Protein AF-L7FLS2-F1 (afdb_monomer_lite)

Sequence (93 aa):
MNFVNNLFEDIINGNVSGSSRLAVHASFIMVLLFEAYFFVMFQFVRIHLGVLFLITIGAYVSIVWVFYQLDNNETLKKNMADSNKIEEQQKTE

Organism: NCBI:txid370355

Foldseek 3Di:
DPLVVVCVVCLLLLNQDPVNVVVLVVVLVVVLVVLVVCCVVPVPCNVVSVVVNVVSVVVSVVVVVSNVCSVPPVVSVVVSVVVVVVVVVVVVD

Structure (mmCIF, N/CA/C/O backbone):
data_AF-L7FLS2-F1
#
_entry.id   AF-L7FLS2-F1
#
loop_
_atom_site.group_PDB
_atom_site.id
_atom_site.type_symbol
_atom_site.label_atom_id
_atom_site.label_alt_id
_atom_site.label_comp_id
_atom_site.label_asym_id
_atom_site.label_entity_id
_atom_site.label_seq_id
_atom_site.pdbx_PDB_ins_code
_atom_site.Cartn_x
_atom_site.Cartn_y
_atom_site.Cartn_z
_atom_site.occupancy
_atom_site.B_iso_or_equiv
_atom_site.auth_seq_id
_atom_site.auth_comp_id
_atom_site.auth_asym_id
_atom_site.auth_atom_id
_atom_site.pdbx_PDB_model_num
ATOM 1 N N . MET A 1 1 ? -14.282 12.074 -4.577 1.00 50.06 1 MET A N 1
ATOM 2 C CA . MET A 1 1 ? -13.581 12.472 -3.336 1.00 50.06 1 MET A CA 1
ATOM 3 C C . MET A 1 1 ? -14.547 12.176 -2.201 1.00 50.06 1 MET A C 1
ATOM 5 O O . MET A 1 1 ? -15.579 12.814 -2.149 1.00 50.06 1 MET A O 1
ATOM 9 N N . ASN A 1 2 ? -14.457 11.044 -1.502 1.00 62.22 2 ASN A N 1
ATOM 10 C CA . ASN A 1 2 ? -13.595 10.916 -0.323 1.00 62.22 2 ASN A CA 1
ATOM 11 C C . ASN A 1 2 ? -13.311 9.448 0.061 1.00 62.22 2 ASN A C 1
ATOM 13 O O . ASN A 1 2 ? -13.113 9.172 1.227 1.00 62.22 2 ASN A O 1
ATOM 17 N N . PHE A 1 3 ? -13.259 8.484 -0.870 1.00 62.84 3 PHE A N 1
ATOM 18 C CA . PHE A 1 3 ? -12.925 7.091 -0.502 1.00 62.84 3 PHE A CA 1
ATOM 19 C C . PHE A 1 3 ? -11.606 6.994 0.282 1.00 62.84 3 PHE A C 1
ATOM 21 O O . PHE A 1 3 ? -11.543 6.311 1.291 1.00 62.84 3 PHE A O 1
ATOM 28 N N . VAL A 1 4 ? -10.580 7.736 -0.147 1.00 65.56 4 VAL A N 1
ATOM 29 C CA . VAL A 1 4 ? -9.281 7.785 0.539 1.00 65.56 4 VAL A CA 1
ATOM 30 C C . VAL A 1 4 ? -9.400 8.434 1.921 1.00 65.56 4 VAL A C 1
ATOM 32 O O . VAL A 1 4 ? -8.878 7.887 2.882 1.00 65.56 4 VAL A O 1
ATOM 35 N N . ASN A 1 5 ? -10.123 9.551 2.044 1.00 60.47 5 ASN A N 1
ATOM 36 C CA . ASN A 1 5 ? -10.315 10.223 3.334 1.00 60.47 5 ASN A CA 1
ATOM 37 C C . ASN A 1 5 ? -11.137 9.363 4.301 1.00 60.47 5 ASN A C 1
ATOM 39 O O . ASN A 1 5 ? -10.715 9.178 5.431 1.00 60.47 5 ASN A O 1
ATOM 43 N N . ASN A 1 6 ? -12.227 8.759 3.827 1.00 64.62 6 ASN A N 1
ATOM 44 C CA . ASN A 1 6 ? -13.057 7.844 4.605 1.00 64.62 6 ASN A CA 1
ATOM 45 C C . ASN A 1 6 ? -12.272 6.587 5.000 1.00 64.62 6 ASN A C 1
ATOM 47 O O . ASN A 1 6 ? -12.441 6.090 6.098 1.00 64.62 6 ASN A O 1
ATOM 51 N N . LEU A 1 7 ? -11.375 6.087 4.143 1.00 68.00 7 LEU A N 1
ATOM 52 C CA . LEU A 1 7 ? -10.495 4.969 4.477 1.00 68.00 7 LEU A CA 1
ATOM 53 C C . LEU A 1 7 ? -9.501 5.350 5.583 1.00 68.00 7 LEU A C 1
ATOM 55 O O . LEU A 1 7 ? -9.270 4.553 6.487 1.00 68.00 7 LEU A O 1
ATOM 59 N N . PHE A 1 8 ? -8.905 6.543 5.521 1.00 66.25 8 PHE A N 1
ATOM 60 C CA . PHE A 1 8 ? -8.021 7.025 6.585 1.00 66.25 8 PHE A CA 1
ATOM 61 C C . PHE A 1 8 ? -8.783 7.244 7.891 1.00 66.25 8 PHE A C 1
ATOM 63 O O . PHE A 1 8 ? -8.294 6.841 8.939 1.00 66.25 8 PHE A O 1
ATOM 70 N N . GLU A 1 9 ? -9.981 7.813 7.823 1.00 64.12 9 GLU A N 1
ATOM 71 C CA . GLU A 1 9 ? -10.871 8.004 8.967 1.00 64.12 9 GLU A CA 1
ATOM 72 C C . GLU A 1 9 ? -11.303 6.653 9.565 1.00 64.12 9 GLU A C 1
ATOM 74 O O . GLU A 1 9 ? -11.172 6.450 10.766 1.00 64.12 9 GLU A O 1
ATOM 79 N N . ASP A 1 10 ? -11.661 5.665 8.740 1.00 66.75 10 ASP A N 1
ATOM 80 C CA . ASP A 1 10 ? -11.967 4.293 9.171 1.00 66.75 10 ASP A CA 1
ATOM 81 C C . ASP A 1 10 ? -10.753 3.594 9.815 1.00 66.75 10 ASP A C 1
ATOM 83 O O . ASP A 1 10 ? -10.912 2.809 10.751 1.00 66.75 10 ASP A O 1
ATOM 87 N N . ILE A 1 11 ? -9.534 3.853 9.321 1.00 66.75 11 ILE A N 1
ATOM 88 C CA . ILE A 1 11 ? -8.280 3.332 9.894 1.00 66.75 11 ILE A CA 1
ATOM 89 C C . ILE A 1 11 ? -7.985 3.983 11.246 1.00 66.75 11 ILE A C 1
ATOM 91 O O . ILE A 1 11 ? -7.620 3.276 12.186 1.00 66.75 11 ILE A O 1
ATOM 95 N N . ILE A 1 12 ? -8.150 5.304 11.352 1.00 64.19 12 ILE A N 1
ATOM 96 C CA . ILE A 1 12 ? -7.955 6.067 12.593 1.00 64.19 12 ILE A CA 1
ATOM 97 C C . ILE A 1 12 ? -8.979 5.633 13.648 1.00 64.19 12 ILE A C 1
ATOM 99 O O . ILE A 1 12 ? -8.613 5.400 14.798 1.00 64.19 12 ILE A O 1
ATOM 103 N N . ASN A 1 13 ? -10.228 5.428 13.232 1.00 60.84 13 ASN A N 1
ATOM 104 C CA . ASN A 1 13 ? -11.336 5.044 14.105 1.00 60.84 13 ASN A CA 1
ATOM 105 C C . ASN A 1 13 ? -11.391 3.530 14.375 1.00 60.84 13 ASN A C 1
ATOM 107 O O . ASN A 1 13 ? -12.317 3.053 15.034 1.00 60.84 13 ASN A O 1
ATOM 111 N N . GLY A 1 14 ? -10.427 2.759 13.853 1.00 58.91 14 GLY A N 1
ATOM 112 C CA . GLY A 1 14 ? -10.308 1.313 14.061 1.00 58.91 14 GLY A CA 1
ATOM 113 C C . GLY A 1 14 ? -11.433 0.478 13.445 1.00 58.91 14 GLY A C 1
ATOM 114 O O . GLY A 1 14 ? -11.547 -0.710 13.747 1.00 58.91 14 GLY A O 1
ATOM 115 N N . ASN A 1 15 ? -12.254 1.069 12.576 1.00 64.81 15 ASN A N 1
ATOM 116 C CA . ASN A 1 15 ? -13.497 0.493 12.064 1.00 64.81 15 ASN A CA 1
ATOM 117 C C . ASN A 1 15 ? -13.386 0.089 10.584 1.00 64.81 15 ASN A C 1
ATOM 119 O O . ASN A 1 15 ? -14.337 0.184 9.808 1.00 64.81 15 ASN A O 1
ATOM 123 N N . VAL A 1 16 ? -12.197 -0.363 10.173 1.00 67.62 16 VAL A N 1
ATOM 124 C CA . VAL A 1 16 ? -11.925 -0.712 8.775 1.00 67.62 16 VAL A CA 1
ATOM 125 C C . VAL A 1 16 ? -12.756 -1.926 8.361 1.00 67.62 16 VAL A C 1
ATOM 127 O O . VAL A 1 16 ? -12.441 -3.064 8.719 1.00 67.62 16 VAL A O 1
ATOM 130 N N . SER A 1 17 ? -13.790 -1.688 7.553 1.00 68.94 17 SER A N 1
ATOM 131 C CA . SER A 1 17 ? -14.640 -2.753 7.022 1.00 68.94 17 SER A CA 1
ATOM 132 C C . SER A 1 17 ? -13.844 -3.729 6.142 1.00 68.94 17 SER A C 1
ATOM 134 O O . SER A 1 17 ? -12.891 -3.348 5.454 1.00 68.94 17 SER A O 1
ATOM 136 N N . GLY A 1 18 ? -14.268 -4.997 6.091 1.00 68.19 18 GLY A N 1
ATOM 137 C CA . GLY A 1 18 ? -13.662 -5.994 5.197 1.00 68.19 18 GLY A CA 1
ATOM 138 C C . GLY A 1 18 ? -13.696 -5.578 3.718 1.00 68.19 18 GLY A C 1
ATOM 139 O O . GLY A 1 18 ? -12.758 -5.864 2.977 1.00 68.19 18 GLY A O 1
ATOM 140 N N . SER A 1 19 ? -14.723 -4.826 3.303 1.00 72.56 19 SER A N 1
ATOM 141 C CA . SER A 1 19 ? -14.826 -4.263 1.950 1.00 72.56 19 SER A CA 1
ATOM 142 C C . SER A 1 19 ? -13.782 -3.172 1.694 1.00 72.56 19 SER A C 1
ATOM 144 O O . SER A 1 19 ? -13.183 -3.140 0.620 1.00 72.56 19 SER A O 1
ATOM 146 N N . SER A 1 20 ? -13.527 -2.299 2.675 1.00 73.75 20 SER A N 1
ATOM 147 C CA . SER A 1 20 ? -12.498 -1.254 2.586 1.00 73.75 20 SER A CA 1
ATOM 148 C C . SER A 1 20 ? -11.102 -1.876 2.479 1.00 73.75 20 SER A C 1
ATOM 150 O O . SER A 1 20 ? -10.308 -1.471 1.631 1.00 73.75 20 SER A O 1
ATOM 152 N N . ARG A 1 21 ? -10.827 -2.931 3.259 1.00 77.25 21 ARG A N 1
ATOM 153 C CA . ARG A 1 21 ? -9.568 -3.696 3.172 1.00 77.25 21 ARG A CA 1
ATOM 154 C C . ARG A 1 21 ? -9.394 -4.345 1.805 1.00 77.25 21 ARG A C 1
ATOM 156 O O . ARG A 1 21 ? -8.338 -4.211 1.192 1.00 77.25 21 ARG A O 1
ATOM 163 N N . LEU A 1 22 ? -10.434 -5.008 1.297 1.00 79.62 22 LEU A N 1
ATOM 164 C CA . LEU A 1 22 ? -10.402 -5.643 -0.021 1.00 79.62 22 LEU A CA 1
ATOM 165 C C . LEU A 1 22 ? -10.130 -4.626 -1.138 1.00 79.62 22 LEU A C 1
ATOM 167 O O . LEU A 1 22 ? -9.325 -4.898 -2.025 1.00 79.62 22 LEU A O 1
ATOM 171 N N . ALA A 1 23 ? -10.749 -3.446 -1.072 1.00 80.06 23 ALA A N 1
ATOM 172 C CA . ALA A 1 23 ? -10.515 -2.371 -2.030 1.00 80.06 23 ALA A CA 1
ATOM 173 C C . ALA A 1 23 ? -9.062 -1.858 -1.997 1.00 80.06 23 ALA A C 1
ATOM 175 O O . ALA A 1 23 ? -8.491 -1.592 -3.053 1.00 80.06 23 ALA A O 1
ATOM 176 N N . VAL A 1 24 ? -8.442 -1.775 -0.813 1.00 83.38 24 VAL A N 1
ATOM 177 C CA . VAL A 1 24 ? -7.017 -1.427 -0.659 1.00 83.38 24 VAL A CA 1
ATOM 178 C C . VAL A 1 24 ? -6.105 -2.508 -1.240 1.00 83.38 24 VAL A C 1
ATOM 180 O O . VAL A 1 24 ? -5.180 -2.198 -1.984 1.00 83.38 24 VAL A O 1
ATOM 183 N N . HIS A 1 25 ? -6.369 -3.785 -0.959 1.00 85.44 25 HIS A N 1
ATOM 184 C CA . HIS A 1 25 ? -5.597 -4.878 -1.558 1.00 85.44 25 HIS A CA 1
ATOM 185 C C . HIS A 1 25 ? -5.714 -4.880 -3.090 1.00 85.44 25 HIS A C 1
ATOM 187 O O . HIS A 1 25 ? -4.706 -4.979 -3.789 1.00 85.44 25 HIS A O 1
ATOM 193 N N . ALA A 1 26 ? -6.929 -4.720 -3.620 1.00 83.94 26 ALA A N 1
ATOM 194 C CA . ALA A 1 26 ? -7.182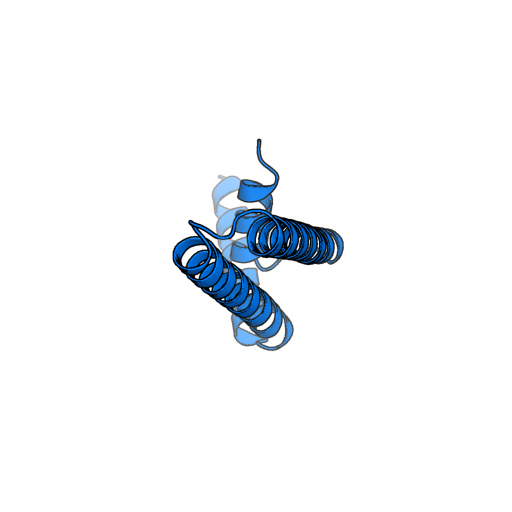 -4.695 -5.056 1.00 83.94 26 ALA A CA 1
ATOM 195 C C . ALA A 1 26 ? -6.514 -3.498 -5.753 1.00 83.94 26 ALA A C 1
ATOM 197 O O . ALA A 1 26 ? -5.953 -3.658 -6.838 1.00 83.94 26 ALA A O 1
ATOM 198 N N . SER A 1 27 ? -6.531 -2.312 -5.134 1.00 86.69 27 SER A N 1
ATOM 199 C CA . SER A 1 27 ? -5.882 -1.128 -5.702 1.00 86.69 27 SER A CA 1
ATOM 200 C C . SER A 1 27 ? -4.362 -1.287 -5.762 1.00 86.69 27 SER A C 1
ATOM 202 O O . SER A 1 27 ? -3.772 -1.001 -6.801 1.00 86.69 27 SER A O 1
ATOM 204 N N . PHE A 1 28 ? -3.731 -1.836 -4.720 1.00 88.25 28 PHE A N 1
ATOM 205 C CA . PHE A 1 28 ? -2.289 -2.104 -4.723 1.00 88.25 28 PHE A CA 1
ATOM 206 C C . PHE A 1 28 ? -1.880 -3.163 -5.747 1.00 88.25 28 PHE A C 1
ATOM 208 O O . PHE A 1 28 ? -0.884 -2.979 -6.442 1.00 88.25 28 PHE A O 1
ATOM 215 N N . ILE A 1 29 ? -2.659 -4.238 -5.900 1.00 89.06 29 ILE A N 1
ATOM 216 C CA . ILE A 1 29 ? -2.407 -5.245 -6.943 1.00 89.06 29 ILE A CA 1
ATOM 217 C C . ILE A 1 29 ? -2.451 -4.599 -8.332 1.00 89.06 29 ILE A C 1
ATOM 219 O O . ILE A 1 29 ? -1.569 -4.851 -9.152 1.00 89.06 29 ILE A O 1
ATOM 223 N N . MET A 1 30 ? -3.430 -3.728 -8.592 1.00 89.38 30 MET A N 1
ATOM 224 C CA . MET A 1 30 ? -3.518 -3.014 -9.869 1.00 89.38 30 MET A CA 1
ATOM 225 C C . MET A 1 30 ? -2.323 -2.085 -10.112 1.00 89.38 30 MET A C 1
ATOM 227 O O . MET A 1 30 ? -1.807 -2.050 -11.228 1.00 89.38 30 MET A O 1
ATOM 231 N N . VAL A 1 31 ? -1.846 -1.375 -9.084 1.00 90.00 31 VAL A N 1
ATOM 232 C CA . VAL A 1 31 ? -0.644 -0.530 -9.192 1.0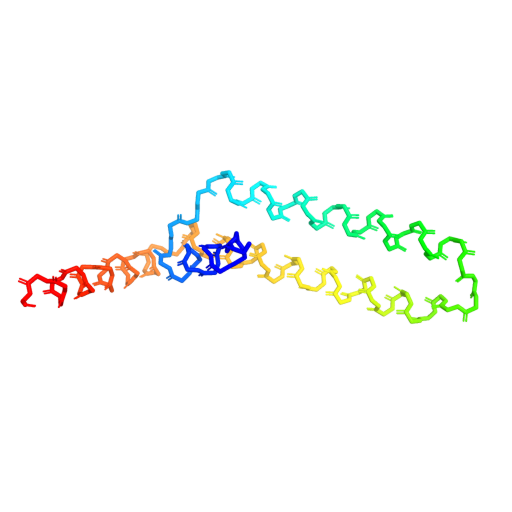0 90.00 31 VAL A CA 1
ATOM 233 C C . VAL A 1 31 ? 0.599 -1.378 -9.473 1.00 90.00 31 VAL A C 1
ATOM 235 O O . VAL A 1 31 ? 1.358 -1.044 -10.376 1.00 90.00 31 VAL A O 1
ATOM 238 N N . LEU A 1 32 ? 0.777 -2.513 -8.792 1.00 89.50 32 LEU A N 1
ATOM 239 C CA . LEU A 1 32 ? 1.915 -3.411 -9.027 1.00 89.50 32 LEU A CA 1
ATOM 240 C C . LEU A 1 32 ? 1.903 -4.012 -10.440 1.00 89.50 32 LEU A C 1
ATOM 242 O O . LEU A 1 32 ? 2.952 -4.114 -11.075 1.00 89.50 32 LEU A O 1
ATOM 246 N N . LEU A 1 33 ? 0.727 -4.385 -10.958 1.00 89.75 33 LEU A N 1
ATOM 247 C CA . LEU A 1 33 ? 0.580 -4.855 -12.341 1.00 89.75 33 LEU A CA 1
ATOM 248 C C . LEU A 1 33 ? 0.923 -3.752 -13.348 1.00 89.75 33 LEU A C 1
ATOM 250 O O . LEU A 1 33 ? 1.597 -4.013 -14.347 1.00 89.75 33 LEU A O 1
ATOM 254 N N . PHE A 1 34 ? 0.493 -2.521 -13.073 1.00 90.19 34 PHE A N 1
ATOM 255 C CA . PHE A 1 34 ? 0.828 -1.358 -13.886 1.00 90.19 34 PHE A CA 1
ATOM 256 C C . PHE A 1 34 ? 2.339 -1.089 -13.880 1.00 90.19 34 PHE A C 1
ATOM 258 O O . PHE A 1 34 ? 2.952 -0.984 -14.940 1.00 90.19 34 PHE A O 1
ATOM 265 N N . GLU A 1 35 ? 2.974 -1.052 -12.710 1.00 86.94 35 GLU A N 1
ATOM 266 C CA . GLU A 1 35 ? 4.421 -0.855 -12.585 1.00 86.94 35 GLU A CA 1
ATOM 267 C C . GLU A 1 35 ? 5.215 -1.962 -13.284 1.00 86.94 35 GLU A C 1
ATOM 269 O O 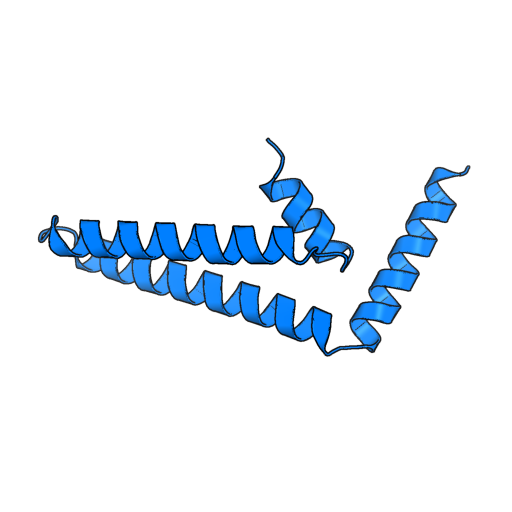. GLU A 1 35 ? 6.157 -1.665 -14.021 1.00 86.94 35 GLU A O 1
ATOM 274 N N . ALA A 1 36 ? 4.803 -3.226 -13.137 1.00 87.31 36 ALA A N 1
ATOM 275 C CA . ALA A 1 36 ? 5.429 -4.355 -13.819 1.00 87.31 36 ALA A CA 1
ATOM 276 C C . ALA A 1 36 ? 5.336 -4.225 -15.348 1.00 87.31 36 ALA A C 1
ATOM 278 O O . ALA A 1 36 ? 6.328 -4.426 -16.053 1.00 87.31 36 ALA A O 1
ATOM 279 N N . TYR A 1 37 ? 4.170 -3.831 -15.870 1.00 88.94 37 TYR A N 1
ATOM 280 C CA . TYR A 1 37 ? 3.981 -3.581 -17.299 1.00 88.94 37 TYR A CA 1
ATOM 281 C C . TYR A 1 37 ? 4.904 -2.465 -17.812 1.00 88.94 37 TYR A C 1
ATOM 283 O O . TYR A 1 37 ? 5.611 -2.647 -18.808 1.00 88.94 37 TYR A O 1
ATOM 291 N N . PHE A 1 38 ? 4.967 -1.331 -17.107 1.00 85.50 38 PHE A N 1
ATOM 292 C CA . PHE A 1 38 ? 5.834 -0.212 -17.489 1.00 85.50 38 PHE A CA 1
ATOM 293 C C . PHE A 1 38 ? 7.321 -0.565 -17.384 1.00 85.50 38 PHE A C 1
ATOM 295 O O . PHE A 1 38 ? 8.105 -0.156 -18.240 1.00 85.50 38 PHE A O 1
ATOM 302 N N . PHE A 1 39 ? 7.716 -1.366 -16.393 1.00 86.19 39 PHE A N 1
ATOM 303 C CA . PHE A 1 39 ? 9.093 -1.834 -16.232 1.00 86.19 39 PHE A CA 1
ATOM 304 C C . PHE A 1 39 ? 9.560 -2.708 -17.411 1.00 86.19 39 PHE A C 1
ATOM 306 O O . PHE A 1 39 ? 10.724 -2.647 -17.832 1.00 86.19 39 PHE A O 1
ATOM 313 N N . VAL A 1 40 ? 8.652 -3.511 -17.977 1.00 85.06 40 VAL A N 1
ATOM 314 C CA . VAL A 1 40 ? 8.922 -4.318 -19.176 1.00 85.06 40 VAL A CA 1
ATOM 315 C C . VAL A 1 40 ? 8.973 -3.444 -20.433 1.00 85.06 40 VAL A C 1
ATOM 317 O O . VAL A 1 40 ? 9.910 -3.587 -21.223 1.00 85.06 40 VAL A O 1
ATOM 320 N N . MET A 1 41 ? 8.020 -2.520 -20.595 1.00 85.88 41 MET A N 1
ATOM 321 C CA . MET A 1 41 ? 7.899 -1.671 -21.788 1.00 85.88 41 MET A CA 1
ATOM 322 C C . MET A 1 41 ? 8.990 -0.595 -21.904 1.00 85.88 41 MET A C 1
ATOM 324 O O . MET A 1 41 ? 9.511 -0.368 -22.996 1.00 85.88 41 MET A O 1
ATOM 328 N N . PHE A 1 42 ? 9.376 0.066 -20.808 1.00 83.31 42 PHE A N 1
ATOM 329 C CA . PHE A 1 42 ? 10.256 1.239 -20.854 1.00 83.31 42 PHE A CA 1
ATOM 330 C C . PHE A 1 42 ? 11.651 0.953 -20.290 1.00 83.31 42 PHE A C 1
ATOM 332 O O . PHE A 1 42 ? 11.954 1.207 -19.124 1.00 83.31 42 PHE A O 1
ATOM 339 N N . GLN A 1 43 ? 12.541 0.477 -21.165 1.00 78.69 43 GLN A N 1
ATOM 340 C CA . GLN A 1 43 ? 13.919 0.093 -20.825 1.00 78.69 43 GLN A CA 1
ATOM 341 C C . GLN A 1 43 ? 14.755 1.247 -20.234 1.00 78.69 43 GLN A C 1
ATOM 343 O O . GLN A 1 43 ? 15.526 1.033 -19.301 1.00 78.69 43 GLN A O 1
ATOM 348 N N . PHE A 1 44 ? 14.578 2.476 -20.729 1.00 82.00 44 PHE A N 1
ATOM 349 C CA . PHE A 1 44 ? 15.410 3.637 -20.372 1.00 82.00 44 PHE A CA 1
ATOM 350 C C . PHE A 1 44 ? 15.144 4.212 -18.970 1.00 82.00 44 PHE A C 1
ATOM 352 O O . PHE A 1 44 ? 15.986 4.919 -18.427 1.00 82.00 44 PHE A O 1
ATOM 359 N N . VAL A 1 45 ? 13.996 3.898 -18.363 1.00 83.81 45 VAL A N 1
ATOM 360 C CA . VAL A 1 45 ? 13.590 4.388 -17.029 1.00 83.81 45 VAL A CA 1
ATOM 361 C C . VAL A 1 45 ? 13.489 3.269 -15.992 1.00 83.81 45 VAL A C 1
ATOM 363 O O . VAL A 1 45 ? 13.021 3.499 -14.880 1.00 83.81 45 VAL A O 1
ATOM 366 N N . ARG A 1 46 ? 13.999 2.070 -16.304 1.00 84.38 46 ARG A N 1
ATOM 367 C CA . ARG A 1 46 ? 13.924 0.884 -15.433 1.00 84.38 46 ARG A CA 1
ATOM 368 C C . ARG A 1 46 ? 14.390 1.114 -14.003 1.00 84.38 46 ARG A C 1
ATOM 370 O O . ARG A 1 46 ? 13.750 0.612 -13.094 1.00 84.38 46 ARG A O 1
ATOM 377 N N . ILE A 1 47 ? 15.460 1.876 -13.782 1.00 86.62 47 ILE A N 1
ATOM 378 C CA . ILE A 1 47 ? 15.943 2.164 -12.421 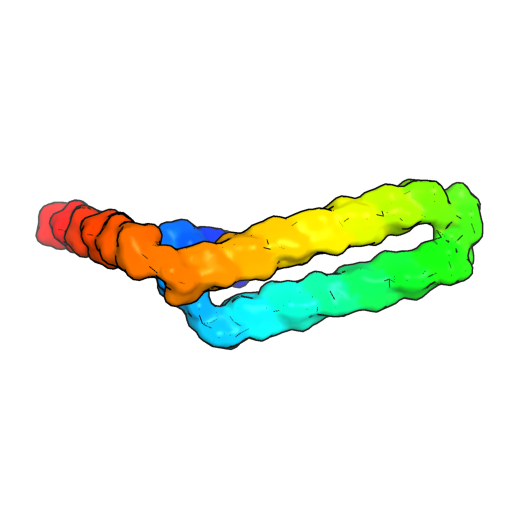1.00 86.62 47 ILE A CA 1
ATOM 379 C C . ILE A 1 47 ? 14.894 2.958 -11.630 1.00 86.62 47 ILE A C 1
ATOM 381 O O . ILE A 1 47 ? 14.580 2.599 -10.501 1.00 86.62 47 ILE A O 1
ATOM 385 N N . HIS A 1 48 ? 14.295 3.982 -12.241 1.00 86.44 48 HIS A N 1
ATOM 386 C CA . HIS A 1 48 ? 13.253 4.796 -11.611 1.00 86.44 48 HIS A CA 1
ATOM 387 C C . HIS A 1 48 ? 11.987 3.970 -11.352 1.00 86.44 48 HIS A C 1
ATOM 389 O O . HIS A 1 48 ? 11.418 4.039 -10.267 1.00 86.44 48 HIS A O 1
ATOM 395 N N . LEU A 1 49 ? 11.592 3.135 -12.317 1.00 84.94 49 LEU A N 1
ATOM 396 C CA . LEU A 1 49 ? 10.455 2.221 -12.183 1.00 84.94 49 LEU A CA 1
ATOM 397 C C . LEU A 1 49 ? 10.709 1.123 -11.140 1.00 84.94 49 LEU A C 1
ATOM 399 O O . LEU A 1 49 ? 9.795 0.746 -10.421 1.00 84.94 49 LEU A O 1
ATOM 403 N N . GLY A 1 50 ? 11.947 0.645 -11.011 1.00 85.25 50 GLY A N 1
ATOM 404 C CA . GLY A 1 50 ? 12.347 -0.308 -9.977 1.00 85.25 50 GLY A CA 1
ATOM 405 C C . GLY A 1 50 ? 12.312 0.303 -8.577 1.00 85.25 50 GLY A C 1
ATOM 406 O O . GLY A 1 50 ? 11.842 -0.336 -7.641 1.00 85.25 50 GLY A O 1
ATOM 407 N N . VAL A 1 51 ? 12.744 1.559 -8.427 1.00 89.94 51 VAL A N 1
ATOM 408 C CA . VAL A 1 51 ? 12.610 2.299 -7.161 1.00 89.94 51 VAL A CA 1
ATOM 409 C C . VAL A 1 51 ? 11.137 2.530 -6.818 1.00 89.94 51 VAL A C 1
ATOM 411 O O . VAL A 1 51 ? 10.748 2.299 -5.676 1.00 89.94 51 VAL A O 1
ATOM 414 N N . LEU A 1 52 ? 10.308 2.915 -7.794 1.00 89.19 52 LEU A N 1
ATOM 415 C CA . LEU A 1 52 ? 8.858 3.045 -7.605 1.00 89.19 52 LEU A CA 1
ATOM 416 C C . LEU A 1 52 ? 8.230 1.725 -7.145 1.00 89.19 52 LEU A C 1
ATOM 418 O O . LEU A 1 52 ? 7.523 1.712 -6.144 1.00 89.19 52 LEU A O 1
ATOM 422 N N . PHE A 1 53 ? 8.602 0.611 -7.776 1.00 87.56 53 PHE A N 1
ATOM 423 C CA . PHE A 1 53 ? 8.133 -0.720 -7.397 1.00 87.56 53 PHE A CA 1
ATOM 424 C C . PHE A 1 53 ? 8.474 -1.080 -5.943 1.00 87.56 53 PHE A C 1
ATOM 426 O O . PHE A 1 53 ? 7.631 -1.586 -5.200 1.00 87.56 53 PHE A O 1
ATOM 433 N N . LEU A 1 54 ? 9.695 -0.767 -5.493 1.00 88.81 54 LEU A N 1
ATOM 434 C CA . LEU A 1 54 ? 10.095 -0.967 -4.096 1.00 88.81 54 LEU A CA 1
ATOM 435 C C . LEU A 1 54 ? 9.298 -0.081 -3.128 1.00 88.81 54 LEU A C 1
ATOM 437 O O . LEU A 1 54 ? 8.907 -0.551 -2.059 1.00 88.81 54 LEU A O 1
ATOM 441 N N . ILE A 1 55 ? 9.033 1.176 -3.496 1.00 91.44 55 ILE A N 1
ATOM 442 C CA . ILE A 1 55 ? 8.217 2.097 -2.690 1.00 91.44 55 ILE A CA 1
ATOM 443 C C . ILE A 1 55 ? 6.781 1.574 -2.575 1.00 91.44 55 ILE A C 1
ATOM 445 O O . ILE A 1 55 ? 6.233 1.546 -1.473 1.00 91.44 55 ILE A O 1
ATOM 449 N N . THR A 1 56 ? 6.192 1.101 -3.674 1.00 91.12 56 THR A N 1
ATOM 450 C CA . THR A 1 56 ? 4.835 0.543 -3.704 1.00 91.12 56 THR A CA 1
ATOM 451 C C . THR A 1 56 ? 4.721 -0.707 -2.831 1.00 91.12 56 THR A C 1
ATOM 453 O O . THR A 1 56 ? 3.794 -0.811 -2.026 1.00 91.12 56 THR A O 1
ATOM 456 N N . ILE A 1 57 ? 5.697 -1.621 -2.894 1.00 89.69 57 ILE A N 1
ATOM 457 C CA . ILE A 1 57 ? 5.757 -2.783 -1.990 1.00 89.69 57 ILE A CA 1
ATOM 458 C C . ILE A 1 57 ? 5.895 -2.337 -0.530 1.00 89.69 57 ILE A C 1
ATOM 460 O O . ILE A 1 57 ? 5.173 -2.838 0.332 1.00 89.69 57 ILE A O 1
ATOM 464 N N . GLY A 1 58 ? 6.794 -1.393 -0.239 1.00 89.50 58 GLY A N 1
ATOM 465 C CA . GLY A 1 58 ? 7.005 -0.891 1.120 1.00 89.50 58 GLY A CA 1
ATOM 466 C C . GLY A 1 58 ? 5.742 -0.261 1.713 1.00 89.50 58 GLY A C 1
ATOM 467 O O . GLY A 1 58 ? 5.377 -0.544 2.858 1.00 89.50 58 GLY A O 1
ATOM 468 N N . ALA A 1 59 ? 5.029 0.536 0.916 1.00 89.06 59 ALA A N 1
ATOM 469 C CA . ALA A 1 59 ? 3.757 1.133 1.302 1.00 89.06 59 ALA A CA 1
ATOM 470 C C . ALA A 1 59 ? 2.689 0.061 1.570 1.00 89.06 59 ALA A C 1
ATOM 472 O O . ALA A 1 59 ? 2.008 0.114 2.596 1.00 89.06 59 ALA A O 1
ATOM 473 N N . TYR A 1 60 ? 2.590 -0.951 0.704 1.00 89.12 60 TYR A N 1
ATOM 474 C CA . TYR A 1 60 ? 1.642 -2.049 0.877 1.00 89.12 60 TYR A CA 1
ATOM 475 C C . TYR A 1 60 ? 1.892 -2.836 2.168 1.00 89.12 60 TYR A C 1
ATOM 477 O O . TYR A 1 60 ? 0.976 -3.014 2.970 1.00 89.12 60 TYR A O 1
ATOM 485 N N . VAL A 1 61 ? 3.138 -3.256 2.413 1.00 88.56 61 VAL A N 1
ATOM 486 C CA . VAL A 1 61 ? 3.513 -4.006 3.624 1.00 88.56 61 VAL A CA 1
ATOM 487 C C . VAL A 1 61 ? 3.203 -3.199 4.887 1.00 88.56 61 VAL A C 1
ATOM 489 O O . VAL A 1 61 ? 2.684 -3.755 5.854 1.00 88.56 61 VAL A O 1
ATOM 492 N N . SER A 1 62 ? 3.450 -1.887 4.863 1.00 86.81 62 SER A N 1
ATOM 493 C CA . SER A 1 62 ? 3.162 -0.993 5.991 1.00 86.81 62 SER A CA 1
ATOM 494 C C . SER A 1 62 ? 1.663 -0.933 6.307 1.00 86.81 62 SER A C 1
ATOM 496 O O . SER A 1 62 ? 1.272 -1.016 7.469 1.00 86.81 62 SER A O 1
ATOM 498 N N . ILE A 1 63 ? 0.807 -0.854 5.285 1.00 85.12 63 ILE A N 1
ATOM 499 C CA . ILE A 1 63 ? -0.653 -0.826 5.463 1.00 85.12 63 ILE A CA 1
ATOM 500 C C . ILE A 1 63 ? -1.179 -2.179 5.958 1.00 85.12 63 ILE A C 1
ATOM 502 O O . ILE A 1 63 ? -1.997 -2.225 6.876 1.00 85.12 63 ILE A O 1
ATOM 506 N N . VAL A 1 64 ? -0.682 -3.290 5.406 1.00 85.75 64 VAL A N 1
ATOM 507 C CA . VAL A 1 64 ? -1.056 -4.637 5.868 1.00 85.75 64 VAL A CA 1
ATOM 508 C C . VAL A 1 64 ? -0.647 -4.850 7.325 1.00 85.75 64 VAL A C 1
ATOM 510 O O . VAL A 1 64 ? -1.414 -5.416 8.102 1.00 85.75 64 VAL A O 1
ATOM 513 N N . TRP A 1 65 ? 0.523 -4.348 7.724 1.00 86.75 65 TRP A N 1
ATOM 514 C CA . TRP A 1 65 ? 0.959 -4.368 9.117 1.00 86.75 65 TRP A CA 1
ATOM 515 C C . TRP A 1 65 ? 0.020 -3.575 10.035 1.00 86.75 65 TRP A C 1
ATOM 517 O O . TRP A 1 65 ? -0.322 -4.050 11.117 1.00 86.75 65 TRP A O 1
ATOM 527 N N . VAL A 1 66 ? -0.451 -2.402 9.601 1.00 82.88 66 VAL A N 1
ATOM 528 C CA . VAL A 1 66 ? -1.453 -1.623 10.346 1.00 82.88 66 VAL A CA 1
ATOM 529 C C . VAL A 1 66 ? -2.750 -2.418 10.509 1.00 82.88 66 VAL A C 1
ATOM 531 O O . VAL A 1 66 ? -3.258 -2.513 11.624 1.00 82.88 66 VAL A O 1
ATOM 534 N N . PHE A 1 67 ? -3.256 -3.056 9.450 1.00 82.50 67 PHE A N 1
ATOM 535 C CA . PHE A 1 67 ? -4.443 -3.914 9.555 1.00 82.50 67 PHE A CA 1
ATOM 536 C C . PHE A 1 67 ? -4.231 -5.091 10.514 1.00 82.50 67 PHE A C 1
ATOM 538 O O . PHE A 1 67 ? -5.099 -5.368 11.339 1.00 82.50 67 PHE A O 1
ATOM 545 N N . TYR A 1 68 ? -3.059 -5.729 10.472 1.00 83.44 68 TYR A N 1
ATOM 546 C CA . TYR A 1 68 ? -2.702 -6.803 11.399 1.00 83.44 68 TYR A CA 1
ATOM 547 C C . TYR A 1 68 ? -2.687 -6.333 12.861 1.00 83.44 68 TYR A C 1
ATOM 549 O O . TYR A 1 68 ? -3.167 -7.044 13.745 1.00 83.44 68 TYR A O 1
ATOM 557 N N . GLN A 1 69 ? -2.161 -5.136 13.128 1.00 81.00 69 GLN A N 1
ATOM 558 C CA . GLN A 1 69 ? -2.148 -4.560 14.474 1.00 81.00 69 GLN A CA 1
ATOM 559 C C . GLN A 1 69 ? -3.554 -4.206 14.962 1.00 81.00 69 GLN A C 1
ATOM 561 O O . GLN A 1 69 ? -3.884 -4.483 16.112 1.00 81.00 69 GLN A O 1
ATOM 566 N N . LEU A 1 70 ? -4.403 -3.653 14.092 1.00 74.06 70 LEU A N 1
ATOM 567 C CA . LEU A 1 70 ? -5.806 -3.374 14.413 1.00 74.06 70 LEU A CA 1
ATOM 568 C C . LEU A 1 70 ? -6.594 -4.652 14.738 1.00 74.06 70 LEU A C 1
ATOM 570 O O . LEU A 1 70 ? -7.480 -4.635 15.593 1.00 74.06 70 LEU A O 1
ATOM 574 N N . ASP A 1 71 ? -6.266 -5.771 14.092 1.00 75.19 71 ASP A N 1
ATOM 575 C CA . ASP A 1 71 ? -6.948 -7.042 14.333 1.00 75.19 71 ASP A CA 1
ATOM 576 C C . ASP A 1 71 ? -6.525 -7.703 15.647 1.00 75.19 71 ASP A C 1
ATOM 578 O O . ASP A 1 71 ? -7.396 -8.191 16.374 1.00 75.19 71 ASP A O 1
ATOM 582 N N . ASN A 1 72 ? -5.224 -7.678 15.958 1.00 72.75 72 ASN A N 1
ATOM 583 C CA . ASN A 1 72 ? -4.622 -8.479 17.030 1.00 72.75 72 ASN A CA 1
ATOM 584 C C . ASN A 1 72 ? -4.313 -7.715 18.322 1.00 72.75 72 ASN A C 1
ATOM 586 O O . ASN A 1 72 ? -3.975 -8.337 19.327 1.00 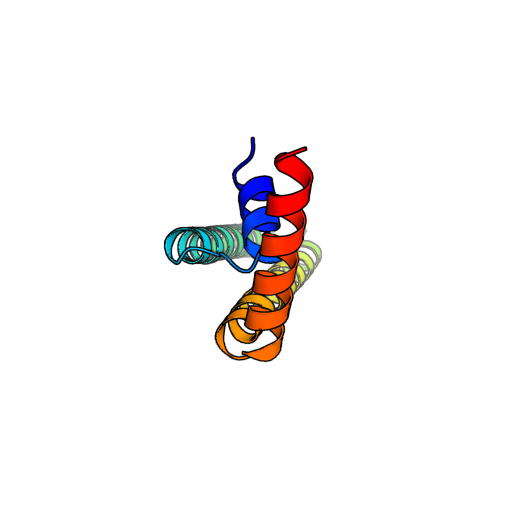72.75 72 ASN A O 1
ATOM 590 N N . ASN A 1 73 ? -4.400 -6.386 18.328 1.00 71.19 73 ASN A N 1
ATOM 591 C CA . ASN A 1 73 ? -4.113 -5.599 19.519 1.00 71.19 73 ASN A CA 1
ATOM 592 C C . ASN A 1 73 ? -5.419 -5.154 20.194 1.00 71.19 73 ASN A C 1
ATOM 594 O O . ASN A 1 73 ? -5.979 -4.100 19.885 1.00 71.19 73 ASN A O 1
ATOM 598 N N . GLU A 1 74 ? -5.903 -5.967 21.140 1.00 62.12 74 GLU A N 1
ATOM 599 C CA . GLU A 1 74 ? -7.106 -5.675 21.935 1.00 62.12 74 GLU A CA 1
ATOM 600 C C . GLU A 1 74 ? -7.013 -4.329 22.669 1.00 62.12 74 GLU A C 1
ATOM 602 O O . GLU A 1 74 ? -8.019 -3.637 22.821 1.00 62.12 74 GLU A O 1
ATOM 607 N N . THR A 1 75 ? -5.805 -3.908 23.060 1.00 61.00 75 THR A N 1
ATOM 608 C CA . THR A 1 75 ? -5.559 -2.615 23.709 1.00 61.00 75 THR A CA 1
ATOM 609 C C . THR A 1 75 ? -5.746 -1.448 22.738 1.00 61.00 75 THR A C 1
ATOM 611 O O . THR A 1 75 ? -6.331 -0.439 23.118 1.00 61.00 75 THR A O 1
ATOM 614 N N . LEU A 1 76 ? -5.323 -1.578 21.474 1.00 61.25 76 LEU A N 1
ATOM 615 C CA . LEU A 1 76 ? -5.604 -0.572 20.438 1.00 61.25 76 LEU A CA 1
ATOM 616 C C . LEU A 1 76 ? -7.096 -0.513 20.104 1.00 61.25 76 LEU A C 1
ATOM 618 O O . LEU A 1 76 ? -7.647 0.581 20.038 1.00 61.25 76 LEU A O 1
ATOM 622 N N . LYS A 1 77 ? -7.771 -1.665 19.986 1.00 59.56 77 LYS A N 1
ATOM 623 C CA . LYS A 1 77 ? -9.235 -1.717 19.824 1.00 59.56 77 LYS A CA 1
ATOM 624 C C . LYS A 1 77 ? -9.962 -1.027 20.974 1.00 59.56 77 LYS A C 1
ATOM 626 O O . LYS A 1 77 ? -10.901 -0.275 20.735 1.00 59.56 77 LYS A O 1
ATOM 631 N N . LYS A 1 78 ? -9.524 -1.258 22.213 1.00 58.31 78 LYS A N 1
ATOM 632 C CA . LYS A 1 78 ? -10.128 -0.654 23.404 1.00 58.31 78 LYS A CA 1
ATOM 633 C C . LYS A 1 78 ? -9.860 0.852 23.482 1.00 58.31 78 LYS A C 1
ATOM 635 O O . LYS A 1 78 ? -10.797 1.609 23.691 1.00 58.31 78 LYS A O 1
ATOM 640 N N . ASN A 1 79 ? -8.632 1.295 23.207 1.00 62.31 79 ASN A N 1
ATOM 641 C CA . ASN A 1 79 ? -8.269 2.718 23.195 1.00 62.31 79 ASN A CA 1
ATOM 642 C C . ASN A 1 79 ? -8.951 3.501 22.055 1.00 62.31 79 ASN A C 1
ATOM 644 O O . ASN A 1 79 ? -9.290 4.672 22.232 1.00 62.31 79 ASN A O 1
ATOM 648 N N . MET A 1 80 ? -9.178 2.868 20.898 1.00 60.75 80 MET A N 1
ATOM 649 C CA . MET A 1 80 ? -9.948 3.454 19.793 1.00 60.75 80 MET A CA 1
ATOM 650 C C . MET A 1 80 ? -11.451 3.479 20.094 1.00 60.75 80 MET A C 1
ATOM 652 O O . MET A 1 80 ? -12.105 4.484 19.834 1.00 60.75 80 MET A O 1
ATOM 656 N N . ALA A 1 81 ? -12.001 2.428 20.713 1.00 60.16 81 ALA A N 1
ATOM 657 C CA . ALA A 1 81 ? -13.393 2.416 21.166 1.00 60.16 81 ALA A CA 1
ATOM 658 C C . ALA A 1 81 ? -13.663 3.468 22.256 1.00 60.16 81 ALA A C 1
ATOM 660 O O . ALA A 1 81 ? -14.721 4.097 22.254 1.00 60.16 81 ALA A O 1
ATOM 661 N N . ASP A 1 82 ? -12.708 3.684 23.163 1.00 59.69 82 ASP A N 1
ATOM 662 C CA . ASP A 1 82 ? -12.803 4.720 24.190 1.00 59.69 82 ASP A CA 1
ATOM 663 C C . ASP A 1 82 ? -12.646 6.130 23.585 1.00 59.69 82 ASP A C 1
ATOM 665 O O . ASP A 1 82 ? -13.382 7.028 23.985 1.00 59.69 82 ASP A O 1
ATOM 669 N N . SER A 1 83 ? -11.800 6.326 22.559 1.00 56.44 83 SER A N 1
ATOM 670 C CA . SER A 1 83 ? -11.744 7.600 21.807 1.00 56.44 83 SER A CA 1
ATOM 671 C C . SER A 1 83 ? -13.041 7.902 21.047 1.00 56.44 83 SER A C 1
ATOM 673 O O . SER A 1 83 ? -13.526 9.029 21.116 1.00 56.44 83 SER A O 1
ATOM 675 N N . ASN A 1 84 ? -13.663 6.902 20.408 1.00 53.66 84 ASN A N 1
ATOM 676 C CA . ASN A 1 84 ? -14.946 7.079 19.711 1.00 53.66 84 ASN A CA 1
ATOM 677 C C . ASN A 1 84 ? -16.088 7.460 20.672 1.00 53.66 84 ASN A C 1
ATOM 679 O O . ASN A 1 84 ? -16.942 8.272 20.327 1.00 53.66 84 ASN A O 1
ATOM 683 N N . LYS A 1 85 ? -16.096 6.927 21.904 1.00 56.44 85 LYS A N 1
ATOM 684 C CA . LYS A 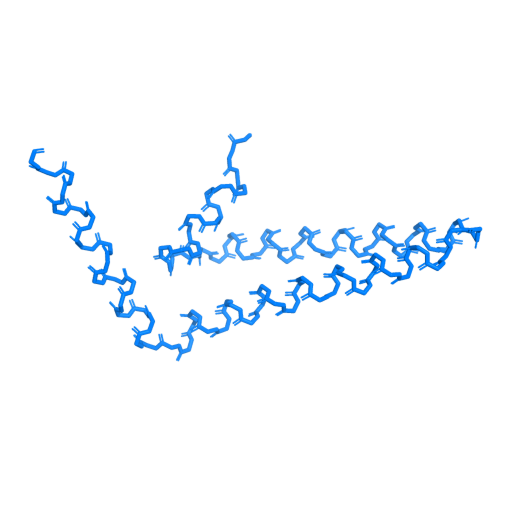1 85 ? -17.079 7.323 22.932 1.00 56.44 85 LYS A CA 1
ATOM 685 C C . LYS A 1 85 ? -16.897 8.765 23.408 1.00 56.44 85 LYS A C 1
ATOM 687 O O . LYS A 1 85 ? -17.881 9.418 23.749 1.00 56.44 85 LYS A O 1
ATOM 692 N N . ILE A 1 86 ? -15.657 9.251 23.443 1.00 56.38 86 ILE A N 1
ATOM 693 C CA . ILE A 1 86 ? -15.339 10.631 23.829 1.00 56.38 86 ILE A CA 1
ATOM 694 C C . ILE A 1 86 ? -15.770 11.609 22.719 1.00 56.38 86 ILE A C 1
ATOM 696 O O . ILE A 1 86 ? -16.331 12.660 23.026 1.00 56.38 86 ILE A O 1
ATOM 700 N N . GLU A 1 87 ? -15.602 11.247 21.442 1.00 52.56 87 GLU A N 1
ATOM 701 C CA . GLU A 1 87 ? -16.087 12.058 20.313 1.00 52.56 87 GLU A CA 1
ATOM 702 C C . GLU A 1 87 ? -17.623 12.100 20.197 1.00 52.56 87 GLU A C 1
ATOM 704 O O . GLU A 1 87 ? -18.180 13.149 19.865 1.00 52.56 87 GLU A O 1
ATOM 709 N N . GLU A 1 88 ? -18.337 11.010 20.507 1.00 51.78 88 GLU A N 1
ATOM 710 C CA . GLU A 1 88 ? -19.811 11.014 20.514 1.00 51.78 88 GLU A CA 1
ATOM 711 C C . GLU A 1 88 ? -20.397 11.866 21.654 1.00 51.78 88 GLU A C 1
ATOM 713 O O . GLU A 1 88 ? -21.404 12.551 21.456 1.00 51.78 88 GLU A O 1
ATOM 718 N N . GLN A 1 89 ? -19.754 11.913 22.827 1.00 49.03 89 GLN A N 1
ATOM 719 C CA . GLN A 1 89 ? -20.199 12.791 23.917 1.00 49.03 89 GLN A CA 1
ATOM 720 C C . GLN A 1 89 ? -19.991 14.283 23.613 1.00 49.03 89 GLN A C 1
ATOM 722 O O . GLN A 1 89 ? -20.817 15.090 24.027 1.00 49.03 89 GLN A O 1
ATOM 727 N N . GLN A 1 90 ? -18.965 14.661 22.842 1.00 47.50 90 GLN A N 1
ATOM 728 C CA . GLN A 1 90 ? -18.730 16.063 22.462 1.00 47.50 90 GLN A CA 1
ATOM 729 C C . GLN A 1 90 ? -19.653 16.590 21.353 1.00 47.50 90 GLN A C 1
ATOM 731 O O . GLN A 1 90 ? -19.804 17.800 21.225 1.00 47.50 90 GLN A O 1
ATOM 736 N N . LYS A 1 91 ? -20.285 15.721 20.553 1.00 45.34 91 LYS A N 1
ATOM 737 C CA . LYS A 1 91 ? -21.259 16.134 19.521 1.00 45.34 91 LYS A CA 1
ATOM 738 C C . LYS A 1 91 ? -22.698 16.280 20.036 1.00 45.34 91 LYS A C 1
ATOM 740 O O . LYS A 1 91 ? -23.570 16.640 19.249 1.00 45.34 91 LYS A O 1
ATOM 745 N N . THR A 1 92 ? -22.949 15.990 21.317 1.00 38.03 92 THR A N 1
ATOM 746 C CA . THR A 1 92 ? -24.298 16.005 21.915 1.00 38.03 92 THR A CA 1
ATOM 747 C C . THR A 1 92 ? -24.540 17.201 22.862 1.00 38.03 92 THR A C 1
ATOM 749 O O . THR A 1 92 ? -25.622 17.292 23.439 1.00 38.03 92 THR A O 1
ATOM 752 N N . GLU A 1 93 ? -23.580 18.128 22.996 1.00 41.25 93 GLU A N 1
ATOM 753 C CA . GLU A 1 93 ? -23.757 19.450 23.640 1.00 41.25 93 GLU A CA 1
ATOM 754 C C . GLU A 1 93 ? -23.926 20.581 22.614 1.00 41.25 93 GLU A C 1
ATOM 756 O O . GLU A 1 93 ? -23.193 20.587 21.598 1.00 41.25 93 GLU A O 1
#

InterPro domains:
  IPR013945 V-type ATPase assembly factor Pkr1 [PF08636] (1-73)

pLDDT: mean 74.26, std 14.07, range [38.03, 91.44]

Radius of gyration: 17.78 Å; chains: 1; bounding box: 40×28×46 Å

Secondary structure (DSSP, 8-state):
--HHHHHHHHHHTT---HHHHHHHHHHHHHHHHHHHHHHHH-GGGHHHHHHHHHHHHHHHHHHHHHHHHHHH-HHHHHHHHHHHHHHHHHT--